Protein AF-A0A5Z3YEI6-F1 (afdb_monomer_lite)

pLDDT: mean 84.75, std 17.13, range [38.72, 98.12]

Organism: Salmonella enterica (NCBI:txid28901)

Secondary structure (DSSP, 8-state):
------------------SSEEEEEEEEEEEGGGTEEEEEEEEEEE-TTS-EEEEEEEEEEETTPPPEEEEEEEEEE---B-SSSSEEEEEEEEEEEETTEEEEEEEEEEEE-

Structure (mmCIF, N/CA/C/O backbone):
data_AF-A0A5Z3YEI6-F1
#
_entry.id   AF-A0A5Z3YEI6-F1
#
loop_
_atom_site.group_PDB
_atom_site.id
_atom_site.type_symbol
_atom_site.label_atom_id
_atom_site.label_alt_id
_atom_site.label_comp_id
_atom_site.label_asym_id
_atom_site.label_entity_id
_atom_site.label_seq_id
_atom_site.pdbx_PDB_ins_code
_atom_site.Cartn_x
_atom_site.Cartn_y
_atom_site.Cartn_z
_atom_site.occupancy
_atom_site.B_iso_or_equiv
_atom_site.auth_seq_id
_atom_site.auth_comp_id
_atom_site.auth_asym_id
_atom_site.auth_atom_id
_atom_site.pdbx_PDB_model_num
ATOM 1 N N . MET A 1 1 ? 16.153 -18.729 -37.557 1.00 38.72 1 MET A N 1
ATOM 2 C CA . MET A 1 1 ? 14.880 -18.596 -36.816 1.00 38.72 1 MET A CA 1
ATOM 3 C C . MET A 1 1 ? 15.229 -18.620 -35.335 1.00 38.72 1 MET A C 1
ATOM 5 O O . MET A 1 1 ? 15.769 -19.624 -34.893 1.00 38.72 1 MET A O 1
ATOM 9 N N . LYS A 1 2 ? 15.080 -17.506 -34.607 1.00 39.81 2 LYS A N 1
ATOM 10 C CA . LYS A 1 2 ? 15.358 -17.461 -33.160 1.00 39.81 2 LYS A CA 1
ATOM 11 C C . LYS A 1 2 ? 14.137 -18.027 -32.429 1.00 39.81 2 LYS A C 1
ATOM 13 O O . LYS A 1 2 ? 13.030 -17.577 -32.708 1.00 39.81 2 LYS A O 1
ATOM 18 N N . SER A 1 3 ? 14.316 -19.027 -31.566 1.00 44.09 3 SER A N 1
ATOM 19 C CA . SER A 1 3 ? 13.223 -19.554 -30.745 1.00 44.09 3 SER A CA 1
ATOM 20 C C . SER A 1 3 ? 12.883 -18.536 -29.656 1.00 44.09 3 SER A C 1
ATOM 22 O O . SER A 1 3 ? 13.744 -18.193 -28.847 1.00 44.09 3 SER A O 1
ATOM 24 N N . LEU A 1 4 ? 11.647 -18.034 -29.636 1.00 51.06 4 LEU A N 1
ATOM 25 C CA . LEU A 1 4 ? 11.131 -17.332 -28.464 1.00 51.06 4 LEU A CA 1
ATOM 26 C C . LEU A 1 4 ? 10.853 -18.378 -27.380 1.00 51.06 4 LEU A C 1
ATOM 28 O O . LEU A 1 4 ? 9.926 -19.173 -27.506 1.00 51.06 4 LEU A O 1
ATOM 32 N N . ASN A 1 5 ? 11.661 -18.377 -26.324 1.00 51.69 5 ASN A N 1
ATOM 33 C CA . ASN A 1 5 ? 11.371 -19.128 -25.108 1.00 51.69 5 ASN A CA 1
ATOM 34 C C . ASN A 1 5 ? 10.489 -18.246 -24.217 1.00 51.69 5 ASN A C 1
ATOM 36 O O . ASN A 1 5 ? 10.993 -17.473 -23.406 1.00 51.69 5 ASN A O 1
ATOM 40 N N . THR A 1 6 ? 9.172 -18.308 -24.411 1.00 52.41 6 THR A N 1
ATOM 41 C CA . THR A 1 6 ? 8.203 -17.596 -23.568 1.00 52.41 6 THR A CA 1
ATOM 42 C C . THR A 1 6 ? 8.107 -18.292 -22.210 1.00 52.41 6 THR A C 1
ATOM 44 O O . THR A 1 6 ? 7.560 -19.389 -22.107 1.00 52.41 6 THR A O 1
ATOM 47 N N . LEU A 1 7 ? 8.649 -17.666 -21.165 1.00 54.00 7 LEU A N 1
ATOM 48 C CA . LEU A 1 7 ? 8.485 -18.113 -19.784 1.00 54.00 7 LEU A CA 1
ATOM 49 C C . LEU A 1 7 ? 7.162 -17.555 -19.240 1.00 54.00 7 LEU A C 1
ATOM 51 O O . LEU A 1 7 ? 7.064 -16.370 -18.937 1.00 54.00 7 LEU A O 1
ATOM 55 N N . VAL A 1 8 ? 6.140 -18.405 -19.137 1.00 52.84 8 VAL A N 1
ATOM 56 C CA . VAL A 1 8 ? 4.880 -18.077 -18.455 1.00 52.84 8 VAL A CA 1
ATOM 57 C C . VAL A 1 8 ? 5.048 -18.433 -16.980 1.00 52.84 8 VAL A C 1
ATOM 59 O O . VAL A 1 8 ? 5.039 -19.609 -16.619 1.00 52.84 8 VAL A O 1
ATOM 62 N N . ILE A 1 9 ? 5.239 -17.427 -16.127 1.00 50.03 9 ILE A N 1
ATOM 63 C CA . ILE A 1 9 ? 5.236 -17.611 -14.673 1.00 50.03 9 ILE A CA 1
ATOM 64 C C . ILE A 1 9 ? 3.779 -17.533 -14.221 1.00 50.03 9 ILE A C 1
ATOM 66 O O . ILE A 1 9 ? 3.232 -16.453 -14.057 1.00 50.03 9 ILE A O 1
ATOM 70 N N . LEU A 1 10 ? 3.134 -18.689 -14.073 1.00 46.69 10 LEU A N 1
ATOM 71 C CA . LEU A 1 10 ? 1.782 -18.779 -13.531 1.00 46.69 10 LEU A CA 1
ATOM 72 C C . LEU A 1 10 ? 1.870 -19.070 -12.028 1.00 46.69 10 LEU A C 1
ATOM 74 O O . LEU A 1 10 ? 1.848 -20.227 -11.609 1.00 46.69 10 LEU A O 1
ATOM 78 N N . THR A 1 11 ? 2.001 -18.032 -11.202 1.00 48.41 11 THR A N 1
ATOM 79 C CA . THR A 1 11 ? 1.888 -18.175 -9.744 1.00 48.41 11 THR A CA 1
ATOM 80 C C . THR A 1 11 ? 0.436 -17.997 -9.324 1.00 48.41 11 THR A C 1
ATOM 82 O O . THR A 1 11 ? -0.003 -16.905 -8.983 1.00 48.41 11 THR A O 1
ATOM 85 N N . SER A 1 12 ? -0.336 -19.083 -9.337 1.00 47.47 12 SER A N 1
ATOM 86 C CA . SER A 1 12 ? -1.655 -19.100 -8.705 1.00 47.47 12 SER A CA 1
ATOM 87 C C . SER A 1 12 ? -1.483 -19.152 -7.185 1.00 47.47 12 SER A C 1
ATOM 89 O O . SER A 1 12 ? -1.309 -20.235 -6.619 1.00 47.47 12 SER A O 1
ATOM 91 N N . VAL A 1 13 ? -1.517 -18.000 -6.514 1.00 48.81 13 VAL A N 1
ATOM 92 C CA . VAL A 1 13 ? -1.611 -17.953 -5.050 1.00 48.81 13 VAL A CA 1
ATOM 93 C C . VAL A 1 13 ? -3.058 -17.681 -4.667 1.00 48.81 13 VAL A C 1
ATOM 95 O O . VAL A 1 13 ? -3.696 -16.746 -5.144 1.00 48.81 13 VAL A O 1
ATOM 98 N N . ILE A 1 14 ? -3.591 -18.568 -3.839 1.00 49.78 14 ILE A N 1
ATOM 99 C CA . ILE A 1 14 ? -4.965 -18.559 -3.354 1.00 49.78 14 ILE A CA 1
ATOM 100 C C . ILE A 1 14 ? -5.149 -17.282 -2.523 1.00 49.78 14 ILE A C 1
ATOM 102 O O . ILE A 1 14 ? -4.500 -17.119 -1.493 1.00 49.78 14 ILE A O 1
ATOM 106 N N . SER A 1 15 ? -6.015 -16.371 -2.971 1.00 42.09 15 SER A N 1
ATOM 107 C CA . SER A 1 15 ? -6.426 -15.197 -2.197 1.00 42.09 15 SER A CA 1
ATOM 108 C C . SER A 1 15 ? -7.227 -15.673 -0.982 1.00 42.09 15 SER A C 1
ATOM 110 O O . SER A 1 15 ? -8.415 -15.976 -1.081 1.00 42.09 15 SER A O 1
ATOM 112 N N . THR A 1 16 ? -6.578 -15.815 0.173 1.00 43.78 16 THR A N 1
ATOM 113 C CA . THR A 1 16 ? -7.288 -15.993 1.441 1.00 43.78 16 THR A CA 1
ATOM 114 C C . THR A 1 16 ? -7.600 -14.615 2.003 1.00 43.78 16 THR A C 1
ATOM 116 O O . THR A 1 16 ? -6.690 -13.868 2.357 1.00 43.78 16 THR A O 1
ATOM 119 N N . SER A 1 17 ? -8.882 -14.269 2.099 1.00 46.56 17 SER A N 1
ATOM 120 C CA . SER A 1 17 ? -9.339 -13.073 2.806 1.00 46.56 17 SER A CA 1
ATOM 121 C C . SER A 1 17 ? -9.029 -13.212 4.299 1.00 46.56 17 SER A C 1
ATOM 123 O O . SER A 1 17 ? -9.743 -13.898 5.032 1.00 46.56 17 SER A O 1
ATOM 125 N N . VAL A 1 18 ? -7.943 -12.590 4.745 1.00 47.69 18 VAL A N 1
ATOM 126 C CA . VAL A 1 18 ? -7.553 -12.518 6.154 1.00 47.69 18 VAL A CA 1
ATOM 127 C C . VAL A 1 18 ? -8.249 -11.304 6.780 1.00 47.69 18 VAL A C 1
ATOM 129 O O . VAL A 1 18 ? -7.955 -10.165 6.428 1.00 47.69 18 VAL A O 1
ATOM 132 N N . PHE A 1 19 ? -9.201 -11.552 7.688 1.00 62.34 19 PHE A N 1
ATOM 133 C CA 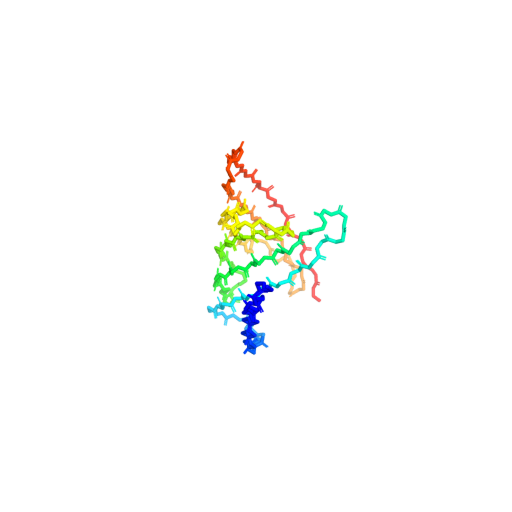. PHE A 1 19 ? -9.954 -10.509 8.410 1.00 62.34 19 PHE A CA 1
ATOM 134 C C . PHE A 1 19 ? -9.057 -9.750 9.419 1.00 62.34 19 PHE A C 1
ATOM 136 O O . PHE A 1 19 ? -9.309 -8.582 9.702 1.00 62.34 19 PHE A O 1
ATOM 143 N N . ALA A 1 20 ? -7.986 -10.406 9.888 1.00 77.25 20 ALA A N 1
ATOM 144 C CA . ALA A 1 20 ? -6.829 -9.868 10.607 1.00 77.25 20 ALA A CA 1
ATOM 145 C C . ALA A 1 20 ? -5.681 -10.897 10.560 1.00 77.25 20 ALA A C 1
ATOM 147 O O . ALA A 1 20 ? -5.919 -12.099 10.689 1.00 77.25 20 ALA A O 1
ATOM 148 N N . GLY A 1 21 ? -4.450 -10.448 10.331 1.00 88.50 21 GLY A N 1
ATOM 149 C CA . GLY A 1 21 ? -3.260 -11.284 10.203 1.00 88.50 21 GLY A CA 1
ATOM 150 C C . GLY A 1 21 ? -2.297 -10.813 9.115 1.00 88.50 21 GLY A C 1
ATOM 151 O O . GLY A 1 21 ? -2.531 -9.816 8.426 1.00 88.50 21 GLY A O 1
ATOM 152 N N . ALA A 1 22 ? -1.194 -11.553 8.983 1.00 93.12 22 ALA A N 1
ATOM 153 C CA . ALA A 1 22 ? -0.224 -11.348 7.917 1.00 93.12 22 ALA A CA 1
ATOM 154 C C . ALA A 1 22 ? -0.787 -11.853 6.585 1.00 93.12 22 ALA A C 1
ATOM 156 O O . ALA A 1 22 ? -1.436 -12.899 6.537 1.00 93.12 22 ALA A O 1
ATOM 157 N N . TYR A 1 23 ? -0.496 -11.140 5.506 1.00 90.25 23 TYR A N 1
ATOM 158 C CA . TYR A 1 23 ? -0.854 -11.548 4.158 1.00 90.25 23 TYR A CA 1
ATOM 159 C C . TYR A 1 23 ? 0.280 -11.269 3.178 1.00 90.25 23 TYR A C 1
ATOM 161 O O . TYR A 1 23 ? 1.118 -10.386 3.382 1.00 90.25 23 TYR A O 1
ATOM 169 N N . VAL A 1 24 ? 0.274 -12.050 2.102 1.00 93.19 24 VAL A N 1
ATOM 170 C CA . VAL A 1 24 ? 1.089 -11.837 0.911 1.00 93.19 24 VAL A CA 1
ATOM 171 C C . VAL A 1 24 ? 0.125 -11.727 -0.259 1.00 93.19 24 VAL A C 1
ATOM 173 O O . VAL A 1 24 ? -0.729 -12.591 -0.447 1.00 93.19 24 VAL A O 1
ATOM 176 N N . GLU A 1 25 ? 0.250 -10.657 -1.023 1.00 89.88 25 GLU A N 1
ATOM 177 C CA . GLU A 1 25 ? -0.549 -10.379 -2.205 1.00 89.88 25 GLU A CA 1
ATOM 178 C C . GLU A 1 25 ? 0.381 -10.284 -3.413 1.00 89.88 25 GLU A C 1
ATOM 180 O O . GLU A 1 25 ? 1.411 -9.607 -3.390 1.00 89.88 25 GLU A O 1
ATOM 185 N N . ASN A 1 26 ? -0.001 -10.976 -4.481 1.00 91.94 26 ASN A N 1
ATOM 186 C CA . ASN A 1 26 ? 0.550 -10.775 -5.806 1.00 91.94 26 ASN A CA 1
ATOM 187 C C . ASN A 1 26 ? -0.578 -10.280 -6.713 1.00 91.94 26 ASN A C 1
ATOM 189 O O . ASN A 1 26 ? -1.672 -10.848 -6.708 1.00 91.94 26 ASN A O 1
ATOM 193 N N . ARG A 1 27 ? -0.313 -9.213 -7.467 1.00 92.50 27 ARG A N 1
ATOM 194 C CA . ARG A 1 27 ? -1.253 -8.660 -8.443 1.00 92.50 27 ARG A CA 1
ATOM 195 C C . ARG A 1 27 ? -0.537 -8.413 -9.757 1.00 92.50 27 ARG A C 1
ATOM 197 O O . ARG A 1 27 ? 0.537 -7.818 -9.783 1.00 92.50 27 ARG A O 1
ATOM 204 N N . GLU A 1 28 ? -1.182 -8.819 -10.839 1.00 92.25 28 GLU A N 1
ATOM 205 C CA . GLU A 1 28 ? -0.733 -8.572 -12.203 1.00 92.25 28 GLU A CA 1
ATOM 206 C C . GLU A 1 28 ? -1.773 -7.713 -12.921 1.00 92.25 28 GLU A C 1
ATOM 208 O O . GLU A 1 28 ? -2.980 -7.925 -12.774 1.00 92.25 28 GLU A O 1
ATOM 213 N N . ALA A 1 29 ? -1.320 -6.720 -13.680 1.00 91.12 29 ALA A N 1
ATOM 214 C CA . ALA A 1 29 ? -2.195 -5.847 -14.450 1.00 91.12 29 ALA A CA 1
ATOM 215 C C . ALA A 1 29 ? -1.563 -5.495 -15.795 1.00 91.12 29 ALA A C 1
ATOM 217 O O . ALA A 1 29 ? -0.404 -5.099 -15.858 1.00 91.12 29 ALA A O 1
ATOM 218 N N . TYR A 1 30 ? -2.337 -5.589 -16.877 1.00 91.75 30 TYR A N 1
ATOM 219 C CA . TYR A 1 30 ? -1.921 -5.08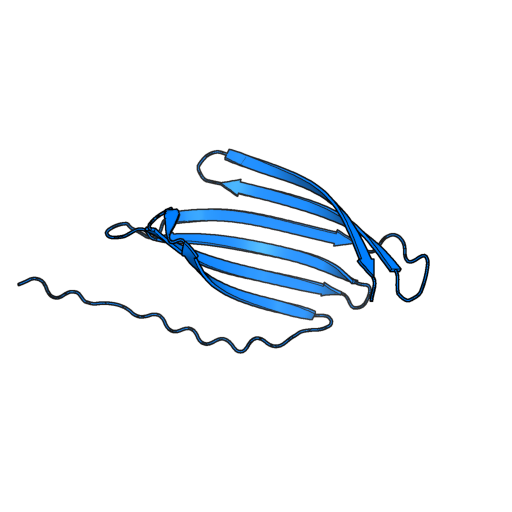1 -18.182 1.00 91.75 30 TYR A CA 1
ATOM 220 C C . TYR A 1 30 ? -2.553 -3.712 -18.440 1.00 91.75 30 TYR A C 1
ATOM 222 O O . TYR A 1 30 ? -3.774 -3.573 -18.539 1.00 91.75 30 TYR A O 1
ATOM 230 N N . ASN A 1 31 ? -1.705 -2.696 -18.554 1.00 89.06 31 ASN A N 1
ATOM 231 C CA . ASN A 1 31 ? -2.094 -1.326 -18.834 1.00 89.06 31 ASN A CA 1
ATOM 232 C C . ASN A 1 31 ? -2.125 -1.102 -20.350 1.00 89.06 31 ASN A C 1
ATOM 234 O O . ASN A 1 31 ? -1.090 -0.889 -20.979 1.00 89.06 31 ASN A O 1
ATOM 238 N N . LEU A 1 32 ? -3.329 -1.117 -20.931 1.00 90.88 32 LEU A N 1
ATOM 239 C CA . LEU A 1 32 ? -3.553 -0.938 -22.375 1.00 90.88 32 LEU A CA 1
ATOM 240 C C . LEU A 1 32 ? -2.984 0.381 -22.920 1.00 90.88 32 LEU A C 1
ATOM 242 O O . LEU A 1 32 ? -2.415 0.400 -24.004 1.00 90.88 32 LEU A O 1
ATOM 246 N N . ALA A 1 33 ? -3.131 1.483 -22.178 1.00 91.06 33 ALA A N 1
ATOM 247 C CA . ALA A 1 33 ? -2.713 2.808 -22.643 1.00 91.06 33 ALA A CA 1
ATOM 248 C C . ALA A 1 33 ? -1.185 2.971 -22.726 1.00 91.06 33 ALA A C 1
ATOM 250 O O . ALA A 1 33 ? -0.700 3.725 -23.564 1.00 91.06 33 ALA A O 1
ATOM 251 N N . SER A 1 34 ? -0.438 2.279 -21.864 1.00 86.88 34 SER A N 1
ATOM 252 C CA . SER A 1 34 ? 1.028 2.317 -21.824 1.00 86.88 34 SER A CA 1
ATOM 253 C C . SER A 1 34 ? 1.687 1.065 -22.411 1.00 86.88 34 SER A C 1
ATOM 255 O O . SER A 1 34 ? 2.906 0.957 -22.342 1.00 86.88 34 SER A O 1
ATOM 257 N N . ASP A 1 35 ? 0.899 0.135 -22.972 1.00 90.25 35 ASP A N 1
ATOM 258 C CA . ASP A 1 35 ? 1.338 -1.179 -23.477 1.00 90.25 35 ASP A CA 1
ATOM 259 C C . ASP A 1 35 ? 2.310 -1.886 -22.512 1.00 90.25 35 ASP A C 1
ATOM 261 O O . ASP A 1 35 ? 3.394 -2.339 -22.885 1.00 90.25 35 ASP A O 1
ATOM 265 N N . GLN A 1 36 ? 1.934 -1.926 -21.230 1.00 90.62 36 GLN A N 1
ATOM 266 C CA . GLN A 1 36 ? 2.830 -2.325 -20.146 1.00 90.62 36 GLN A CA 1
ATOM 267 C C . GLN A 1 36 ? 2.155 -3.303 -19.187 1.00 90.62 36 GLN A C 1
ATOM 269 O O . GLN A 1 36 ? 1.072 -3.026 -18.670 1.00 90.62 36 GLN A O 1
ATOM 274 N N . MET A 1 37 ? 2.828 -4.410 -18.876 1.00 92.25 37 MET A N 1
ATOM 275 C CA . MET A 1 37 ? 2.472 -5.249 -17.733 1.00 92.25 37 MET A CA 1
ATOM 276 C C . MET A 1 37 ? 3.060 -4.674 -16.445 1.00 92.25 37 MET A C 1
ATOM 278 O O . MET A 1 37 ? 4.208 -4.239 -16.414 1.00 92.25 37 MET A O 1
ATOM 282 N N . GLU A 1 38 ? 2.276 -4.688 -15.378 1.00 92.25 38 GLU A N 1
ATOM 283 C CA . GLU A 1 38 ? 2.673 -4.342 -14.021 1.00 92.25 38 GLU A CA 1
ATOM 284 C C . GLU A 1 38 ? 2.521 -5.569 -13.126 1.00 92.25 38 GLU A C 1
ATOM 286 O O . GLU A 1 38 ? 1.477 -6.222 -13.117 1.00 92.25 38 GLU A O 1
ATOM 291 N N . PHE A 1 39 ? 3.565 -5.845 -12.357 1.00 93.00 39 PHE A N 1
ATOM 292 C CA . PHE A 1 39 ? 3.608 -6.869 -11.330 1.00 93.00 39 PHE A CA 1
ATOM 293 C C . PHE A 1 39 ? 3.745 -6.181 -9.982 1.00 93.00 39 PHE A C 1
ATOM 295 O O . PHE A 1 39 ? 4.630 -5.352 -9.793 1.00 93.00 39 PHE A O 1
ATOM 302 N N . MET A 1 40 ? 2.895 -6.536 -9.032 1.00 94.31 40 MET A N 1
ATOM 303 C CA . MET A 1 40 ? 2.927 -6.027 -7.672 1.00 94.31 40 MET A CA 1
ATOM 304 C C . MET A 1 40 ? 3.104 -7.189 -6.708 1.00 94.31 40 MET A C 1
ATOM 306 O O . MET A 1 40 ? 2.389 -8.188 -6.777 1.00 94.31 40 MET A O 1
ATOM 310 N N . LEU A 1 41 ? 4.051 -7.026 -5.795 1.00 95.12 41 LEU A N 1
ATOM 311 C CA . LEU A 1 41 ? 4.258 -7.888 -4.649 1.00 95.12 41 LEU A CA 1
ATOM 312 C C . LEU A 1 41 ? 4.037 -7.052 -3.403 1.00 95.12 41 LEU A C 1
ATOM 314 O O . LEU A 1 41 ? 4.697 -6.034 -3.196 1.00 95.12 41 LEU A O 1
ATOM 318 N N . ARG A 1 42 ? 3.098 -7.480 -2.573 1.00 95.19 42 ARG A N 1
ATOM 319 C CA . ARG A 1 42 ? 2.759 -6.798 -1.338 1.00 95.19 42 ARG A CA 1
ATOM 320 C C . ARG A 1 42 ? 2.777 -7.778 -0.190 1.00 95.19 42 ARG A C 1
ATOM 322 O O . ARG A 1 42 ? 2.285 -8.897 -0.292 1.00 95.19 42 ARG A O 1
ATOM 329 N N . VAL A 1 43 ? 3.326 -7.327 0.922 1.00 95.38 43 VAL A N 1
ATOM 330 C CA . VAL A 1 43 ? 3.175 -7.992 2.208 1.00 95.38 43 VAL A CA 1
ATOM 331 C C . VAL A 1 43 ? 2.552 -7.007 3.168 1.00 95.38 43 VAL A C 1
ATOM 333 O O . VAL A 1 43 ? 2.857 -5.817 3.132 1.00 95.38 43 VAL A O 1
ATOM 336 N N . GLY A 1 44 ? 1.678 -7.485 4.033 1.00 95.50 44 GLY A N 1
ATOM 337 C CA . GLY A 1 44 ? 1.079 -6.620 5.028 1.00 95.50 44 GLY A CA 1
ATOM 338 C C . GLY A 1 44 ? 0.598 -7.385 6.235 1.00 95.50 44 GLY A C 1
ATOM 339 O O . GLY A 1 44 ? 0.564 -8.614 6.253 1.00 95.50 44 GLY A O 1
ATOM 340 N N . TYR A 1 45 ? 0.251 -6.630 7.264 1.00 94.69 45 TYR A N 1
ATOM 341 C CA . TYR A 1 45 ? -0.348 -7.148 8.474 1.00 94.69 45 TYR A CA 1
ATOM 342 C C . TYR A 1 45 ? -1.507 -6.250 8.875 1.00 94.69 45 TYR A C 1
ATOM 344 O O . TYR A 1 45 ? -1.322 -5.049 9.067 1.00 94.69 45 TYR A O 1
ATOM 352 N N . ASN A 1 46 ? -2.680 -6.852 9.039 1.00 93.38 46 ASN A N 1
ATOM 353 C CA . ASN A 1 46 ? -3.864 -6.188 9.568 1.00 93.38 46 ASN A CA 1
ATOM 354 C C . ASN A 1 46 ? -4.112 -6.694 10.989 1.00 93.38 46 ASN A C 1
ATOM 356 O O . ASN A 1 46 ? -4.252 -7.891 11.206 1.00 93.38 46 ASN A O 1
ATOM 360 N N . SER A 1 47 ? -4.164 -5.802 11.967 1.00 90.56 47 SER A N 1
ATOM 361 C CA . SER A 1 47 ? -4.516 -6.149 13.346 1.00 90.56 47 SER A CA 1
ATOM 362 C C . SER A 1 47 ? -6.030 -6.285 13.522 1.00 90.56 47 SER A C 1
ATOM 364 O O . SER A 1 47 ? -6.800 -5.602 12.846 1.00 90.56 47 SER A O 1
ATOM 366 N N . ASP A 1 48 ? -6.462 -7.074 14.509 1.00 88.81 48 ASP A N 1
ATOM 367 C CA . ASP A 1 48 ? -7.884 -7.210 14.874 1.00 88.81 48 ASP A CA 1
ATOM 368 C C . ASP A 1 48 ? -8.538 -5.869 15.239 1.00 88.81 48 ASP A C 1
ATOM 370 O O . ASP A 1 48 ? -9.736 -5.661 15.047 1.00 88.81 48 ASP A O 1
ATOM 374 N N . MET A 1 49 ? -7.749 -4.919 15.752 1.00 86.38 49 MET A N 1
ATOM 375 C CA . MET A 1 49 ? -8.250 -3.589 16.095 1.00 86.38 49 MET A CA 1
ATOM 376 C C . MET A 1 49 ? -8.521 -2.705 14.867 1.00 86.38 49 MET A C 1
ATOM 378 O O . MET A 1 49 ? -9.212 -1.691 15.011 1.00 86.38 49 MET A O 1
ATOM 382 N N . GLY A 1 50 ? -8.045 -3.103 13.679 1.00 87.81 50 GLY A N 1
ATOM 383 C CA . GLY A 1 50 ? -8.232 -2.432 12.388 1.00 87.81 50 GLY A CA 1
ATOM 384 C C . GLY A 1 50 ? -7.032 -1.606 11.914 1.00 87.81 50 GLY A C 1
ATOM 385 O O . GLY A 1 50 ? -7.081 -1.052 10.821 1.00 87.81 50 GLY A O 1
ATOM 386 N N . ALA A 1 51 ? -5.964 -1.508 12.713 1.00 93.06 51 ALA A N 1
ATOM 387 C CA . ALA A 1 51 ? -4.710 -0.901 12.268 1.00 93.06 51 ALA A CA 1
ATOM 388 C C . ALA A 1 51 ? -3.998 -1.834 11.294 1.00 93.06 51 ALA A C 1
ATOM 390 O O . ALA A 1 51 ? -4.078 -3.057 11.455 1.00 93.06 51 ALA A O 1
ATOM 391 N N . GLY A 1 52 ? -3.269 -1.272 10.341 1.00 95.31 52 GLY A N 1
ATOM 392 C CA . GLY A 1 52 ? -2.530 -2.061 9.373 1.00 95.31 52 GLY A CA 1
ATOM 393 C C . GLY A 1 52 ? -1.245 -1.393 8.930 1.00 95.31 52 GLY A C 1
ATOM 394 O O . GLY A 1 52 ? -1.059 -0.183 9.070 1.00 95.31 52 GLY A O 1
ATOM 395 N N . ILE A 1 53 ? -0.347 -2.226 8.423 1.00 97.44 53 ILE A N 1
ATOM 396 C CA . ILE A 1 53 ? 0.870 -1.810 7.742 1.00 97.44 53 ILE A CA 1
ATOM 397 C C . ILE A 1 53 ? 1.067 -2.693 6.520 1.00 97.44 53 ILE A C 1
ATOM 399 O O . ILE A 1 53 ? 0.791 -3.896 6.561 1.00 97.44 53 ILE A O 1
ATOM 403 N N . MET A 1 54 ? 1.563 -2.111 5.439 1.00 96.75 54 MET A N 1
ATOM 404 C CA . MET A 1 54 ? 1.918 -2.841 4.238 1.00 96.75 54 MET A CA 1
ATOM 405 C C . MET A 1 54 ? 3.188 -2.303 3.597 1.00 96.75 54 MET A C 1
ATOM 407 O O . MET A 1 54 ? 3.518 -1.123 3.692 1.00 96.75 54 MET A O 1
ATOM 411 N N . LEU A 1 55 ? 3.881 -3.211 2.925 1.00 97.50 55 LEU A N 1
ATOM 412 C CA . LEU A 1 55 ? 5.028 -2.961 2.076 1.00 97.50 55 LEU A CA 1
ATOM 413 C C . LEU A 1 55 ? 4.666 -3.442 0.681 1.00 97.50 55 LEU A C 1
ATOM 415 O O . LEU A 1 55 ? 4.296 -4.601 0.501 1.00 97.50 55 LEU A O 1
ATOM 419 N N . THR A 1 56 ? 4.778 -2.557 -0.296 1.00 96.69 56 THR A N 1
ATOM 420 C CA . THR A 1 56 ? 4.481 -2.839 -1.695 1.00 96.69 56 THR A CA 1
ATOM 421 C C . THR A 1 56 ? 5.735 -2.623 -2.520 1.00 96.69 56 THR A C 1
ATOM 423 O O . THR A 1 56 ? 6.412 -1.607 -2.387 1.00 96.69 56 THR A O 1
ATOM 426 N N . ASN A 1 57 ? 6.024 -3.565 -3.404 1.00 96.12 57 ASN A N 1
ATOM 427 C CA . ASN A 1 57 ? 7.018 -3.416 -4.444 1.00 96.12 57 ASN A CA 1
ATOM 428 C C . ASN A 1 57 ? 6.360 -3.702 -5.794 1.00 96.12 57 ASN A C 1
ATOM 430 O O . ASN A 1 57 ? 5.595 -4.659 -5.931 1.00 96.12 57 ASN A O 1
ATOM 434 N N . THR A 1 58 ? 6.625 -2.850 -6.777 1.00 94.44 58 THR A N 1
ATOM 435 C CA . THR A 1 58 ? 6.098 -3.020 -8.126 1.00 94.44 58 THR A CA 1
ATOM 436 C C . THR A 1 58 ? 7.208 -3.079 -9.157 1.00 94.44 58 THR A C 1
ATOM 438 O O . THR A 1 58 ? 8.253 -2.435 -9.030 1.00 94.44 58 THR A O 1
ATOM 441 N N . TYR A 1 59 ? 6.942 -3.836 -10.212 1.00 92.19 59 TYR A N 1
ATOM 442 C CA . TYR A 1 59 ? 7.775 -3.951 -11.392 1.00 92.19 59 TYR A CA 1
ATOM 443 C C . TYR A 1 59 ? 6.934 -3.780 -12.641 1.00 92.19 59 TYR A C 1
ATOM 445 O O . TYR A 1 59 ? 5.747 -4.103 -12.661 1.00 92.19 59 TYR A O 1
ATOM 453 N N . THR A 1 60 ? 7.563 -3.302 -13.700 1.00 92.19 60 THR A N 1
ATOM 454 C CA . THR A 1 60 ? 6.914 -3.086 -14.980 1.00 92.19 60 THR A CA 1
ATOM 455 C C . THR A 1 60 ? 7.691 -3.763 -16.095 1.00 92.19 60 THR A C 1
ATOM 457 O O . THR A 1 60 ? 8.917 -3.861 -16.056 1.00 92.19 60 THR A O 1
ATOM 460 N N . LEU A 1 61 ? 6.961 -4.262 -17.086 1.00 90.75 61 LEU A N 1
ATOM 461 C CA . LEU A 1 61 ? 7.511 -4.910 -18.267 1.00 90.75 61 LEU A CA 1
ATOM 462 C C . LEU A 1 61 ? 6.793 -4.364 -19.505 1.00 90.75 61 LEU A C 1
ATOM 464 O O . LEU A 1 61 ? 5.576 -4.516 -19.633 1.00 90.75 61 LEU A O 1
ATOM 468 N N . GLN A 1 62 ? 7.537 -3.714 -20.398 1.00 86.31 62 GLN A N 1
ATOM 469 C CA . GLN A 1 62 ? 7.046 -3.300 -21.717 1.00 86.31 62 GLN A CA 1
ATOM 470 C C . GLN A 1 62 ? 7.442 -4.333 -22.778 1.00 86.31 62 GLN A C 1
ATOM 472 O O . GLN A 1 62 ? 8.296 -5.193 -22.544 1.00 86.31 62 GLN A O 1
ATOM 477 N N . ARG A 1 63 ? 6.792 -4.285 -23.945 1.00 73.12 63 ARG A N 1
ATOM 478 C CA . ARG A 1 63 ? 7.130 -5.172 -25.066 1.00 73.12 63 ARG A CA 1
ATOM 479 C C . ARG A 1 63 ? 8.595 -4.947 -25.469 1.00 73.12 63 ARG A C 1
ATOM 481 O O . ARG A 1 63 ? 8.985 -3.816 -25.728 1.00 73.12 63 ARG A O 1
ATOM 488 N N . ASP A 1 64 ? 9.369 -6.032 -25.509 1.00 74.06 64 ASP A N 1
ATOM 489 C CA . ASP A 1 64 ? 10.810 -6.064 -25.822 1.00 74.06 64 ASP A CA 1
ATOM 490 C C . ASP A 1 64 ? 11.749 -5.417 -24.781 1.00 74.06 64 ASP A C 1
ATOM 492 O O . ASP A 1 64 ? 12.948 -5.296 -25.029 1.00 74.06 64 ASP A O 1
ATOM 496 N N . ASP A 1 65 ? 11.230 -5.074 -23.600 1.00 76.81 65 ASP A N 1
ATOM 497 C CA . ASP A 1 65 ? 11.991 -4.470 -22.505 1.00 76.81 65 ASP A CA 1
ATOM 498 C C . ASP A 1 65 ? 12.355 -5.481 -21.404 1.00 76.81 65 ASP A C 1
ATOM 500 O O . ASP A 1 65 ? 11.739 -6.536 -21.241 1.00 76.81 65 ASP A O 1
ATOM 504 N N . GLU A 1 66 ? 13.360 -5.125 -20.603 1.00 82.12 66 GLU A N 1
ATOM 505 C CA . GLU A 1 66 ? 13.694 -5.816 -19.355 1.00 82.12 66 GLU A CA 1
ATOM 506 C C . GLU A 1 66 ? 12.710 -5.451 -18.230 1.00 82.12 66 GLU A C 1
ATOM 508 O O . GLU A 1 66 ? 12.049 -4.410 -18.266 1.00 82.12 66 GLU A O 1
ATOM 513 N N . LEU A 1 67 ? 12.634 -6.298 -17.197 1.00 88.19 67 LEU A N 1
ATOM 514 C CA . LEU A 1 67 ? 11.847 -6.025 -15.995 1.00 88.19 67 LEU A CA 1
ATOM 515 C C . LEU A 1 67 ? 12.424 -4.805 -15.261 1.00 88.19 67 LEU A C 1
ATOM 517 O O . LEU A 1 67 ? 13.552 -4.845 -14.768 1.00 88.19 67 LEU A O 1
ATOM 521 N N . LYS A 1 68 ? 11.643 -3.728 -15.158 1.00 90.19 68 LYS A N 1
ATOM 522 C CA . LYS A 1 68 ?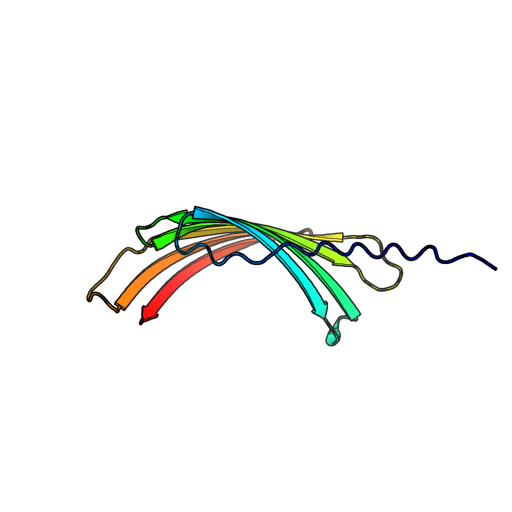 12.048 -2.472 -14.515 1.00 90.19 68 LYS A CA 1
ATOM 523 C C . LYS A 1 68 ? 11.371 -2.317 -13.163 1.00 90.19 68 LYS A C 1
ATOM 525 O O . LYS A 1 68 ? 10.223 -2.708 -12.980 1.00 90.19 68 LYS A O 1
ATOM 530 N N . HIS A 1 69 ? 12.079 -1.728 -12.203 1.00 91.50 69 HIS A N 1
ATOM 531 C CA . HIS A 1 69 ? 11.484 -1.330 -10.926 1.00 91.50 69 HIS A CA 1
ATOM 532 C C . HIS A 1 69 ? 10.477 -0.194 -11.147 1.00 91.50 69 HIS A C 1
ATOM 534 O O . HIS A 1 69 ? 10.795 0.802 -11.797 1.00 91.50 69 HIS A O 1
ATOM 540 N N . GLY A 1 70 ? 9.263 -0.367 -10.625 1.00 90.69 70 GLY A N 1
ATOM 541 C CA . GLY A 1 70 ? 8.203 0.634 -10.652 1.00 90.69 70 GLY A CA 1
ATOM 542 C C . GLY A 1 70 ? 8.292 1.551 -9.438 1.00 90.69 70 GLY A C 1
ATOM 543 O O . GLY A 1 70 ? 8.659 2.722 -9.556 1.00 90.69 70 GLY A O 1
ATOM 544 N N . TYR A 1 71 ? 7.933 1.025 -8.268 1.00 94.00 71 TYR A N 1
ATOM 545 C CA . TYR A 1 71 ? 8.026 1.738 -7.001 1.00 94.00 71 TYR A CA 1
ATOM 546 C C . TYR A 1 71 ? 8.100 0.804 -5.792 1.00 94.00 71 TYR A C 1
ATOM 548 O O . TYR A 1 71 ? 7.620 -0.327 -5.820 1.00 94.00 71 TYR A O 1
ATOM 556 N N . ASN A 1 72 ? 8.708 1.299 -4.718 1.00 96.56 72 ASN A N 1
ATOM 557 C CA . ASN A 1 72 ? 8.545 0.777 -3.365 1.00 96.56 72 ASN A CA 1
ATOM 558 C C . ASN A 1 72 ? 7.562 1.661 -2.613 1.00 96.56 72 ASN A C 1
ATOM 560 O O . ASN A 1 72 ? 7.578 2.871 -2.806 1.00 96.56 72 ASN A O 1
ATOM 564 N N . GLU A 1 73 ? 6.760 1.096 -1.727 1.00 97.50 73 GLU A N 1
ATOM 565 C CA . GLU A 1 73 ? 5.880 1.863 -0.853 1.00 97.50 73 GLU A CA 1
ATOM 566 C C . GLU A 1 73 ? 5.754 1.177 0.498 1.00 97.50 73 GLU A C 1
ATOM 568 O O . GLU A 1 73 ? 5.605 -0.042 0.572 1.00 97.50 73 GLU A O 1
ATOM 573 N N . ILE A 1 74 ? 5.809 1.967 1.563 1.00 97.81 74 ILE A N 1
ATOM 574 C CA . ILE A 1 74 ? 5.363 1.559 2.890 1.00 97.81 74 ILE A CA 1
ATOM 575 C C . ILE A 1 74 ? 4.167 2.423 3.249 1.00 97.81 74 ILE A C 1
ATOM 577 O O . ILE A 1 74 ? 4.229 3.648 3.155 1.00 97.81 74 ILE A O 1
ATOM 581 N N . GLU A 1 75 ? 3.086 1.777 3.658 1.00 98.12 75 GLU A N 1
ATOM 582 C CA . GLU A 1 75 ? 1.845 2.432 4.043 1.00 98.12 75 GLU A CA 1
ATOM 583 C C . GLU A 1 75 ? 1.358 1.862 5.367 1.00 98.12 75 GLU A C 1
ATOM 585 O O . GLU A 1 75 ? 1.483 0.665 5.625 1.00 98.12 75 GLU A O 1
ATOM 590 N N . GLY A 1 76 ? 0.796 2.718 6.212 1.00 97.50 76 GLY A N 1
ATOM 591 C CA . GLY A 1 76 ? 0.143 2.286 7.433 1.00 97.50 76 GLY A CA 1
ATOM 592 C C . GLY A 1 76 ? -1.016 3.189 7.81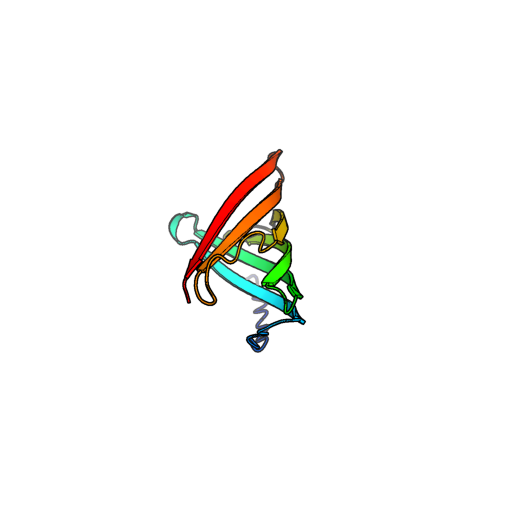3 1.00 97.50 76 GLY A C 1
ATOM 593 O O . GLY A 1 76 ? -1.066 4.364 7.446 1.00 97.50 76 GLY A O 1
ATOM 594 N N . TRP A 1 77 ? -1.941 2.627 8.579 1.00 97.19 77 TRP A N 1
ATOM 595 C CA . TRP A 1 77 ? -3.128 3.320 9.065 1.00 97.19 77 TRP A CA 1
ATOM 596 C C . TRP A 1 77 ? -3.495 2.851 10.467 1.00 97.19 77 TRP A C 1
ATOM 598 O O . TRP A 1 77 ? -3.191 1.726 10.879 1.00 97.19 77 TRP A O 1
ATOM 608 N N . TYR A 1 78 ? -4.174 3.723 11.210 1.00 94.94 78 TYR A N 1
ATOM 609 C CA . TYR A 1 78 ? -4.622 3.429 12.564 1.00 94.94 78 TYR A CA 1
ATOM 610 C C . TYR A 1 78 ? -6.067 3.901 12.778 1.00 94.94 78 TYR A C 1
ATOM 612 O O . TYR A 1 78 ? -6.362 5.070 12.534 1.00 94.94 78 TYR A O 1
ATOM 620 N N . PRO A 1 79 ? -6.984 3.044 13.259 1.00 92.81 79 PRO A N 1
ATOM 621 C CA . PRO A 1 79 ? -8.384 3.393 13.463 1.00 92.81 79 PRO A CA 1
ATOM 622 C C . PRO A 1 79 ? -8.538 4.229 14.733 1.00 92.81 79 PRO A C 1
ATOM 624 O O . PRO A 1 79 ? -8.766 3.710 15.826 1.00 92.81 79 PRO A O 1
ATOM 627 N N . LEU A 1 80 ? -8.378 5.542 14.577 1.00 92.62 80 LEU A N 1
ATOM 628 C CA . LEU A 1 80 ? -8.277 6.485 15.685 1.00 92.62 80 LEU A CA 1
ATOM 629 C C . LEU A 1 80 ? -9.630 6.789 16.336 1.00 92.62 80 LEU A C 1
ATOM 631 O O . LEU A 1 80 ? -9.712 6.859 17.560 1.00 92.62 80 LEU A O 1
ATOM 635 N N . PHE A 1 81 ? -10.690 6.951 15.540 1.00 91.12 81 PHE A N 1
ATOM 636 C CA . PHE A 1 81 ? -12.023 7.246 16.063 1.00 91.12 81 PHE A CA 1
ATOM 637 C C . PHE A 1 81 ? -13.046 6.244 15.547 1.00 91.12 81 PHE A C 1
ATOM 639 O O . PHE A 1 81 ? -13.160 6.017 14.344 1.00 91.12 81 PHE A O 1
ATOM 646 N N . LYS A 1 82 ? -13.842 5.691 16.462 1.00 91.06 82 LYS A N 1
ATOM 647 C CA . LYS A 1 82 ? -14.991 4.835 16.147 1.00 91.06 82 LYS A CA 1
ATOM 648 C C . LYS A 1 82 ? -16.244 5.411 16.811 1.00 91.06 82 LYS A C 1
ATOM 650 O O . LYS A 1 82 ? -16.605 4.965 17.896 1.00 91.06 82 LYS A O 1
ATOM 655 N N . PRO A 1 83 ? -16.874 6.454 16.230 1.00 89.50 83 PRO A N 1
ATOM 656 C CA . PRO A 1 83 ? -18.030 7.108 16.850 1.00 89.50 83 PRO A CA 1
ATOM 657 C C . PRO A 1 83 ? -19.235 6.176 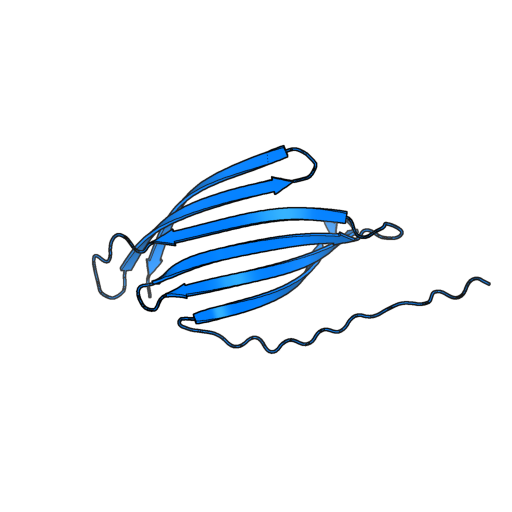17.028 1.00 89.50 83 PRO A C 1
ATOM 659 O O . PRO A 1 83 ? -20.090 6.426 17.870 1.00 89.50 83 PRO A O 1
ATOM 662 N N . THR A 1 84 ? -19.313 5.117 16.217 1.00 92.00 84 THR A N 1
ATOM 663 C CA . THR A 1 84 ? -20.304 4.041 16.322 1.00 92.00 84 THR A CA 1
ATOM 664 C C . THR A 1 84 ? -19.638 2.713 15.965 1.00 92.00 84 THR A C 1
ATOM 666 O O . THR A 1 84 ? -18.552 2.708 15.386 1.00 92.00 84 THR A O 1
ATOM 669 N N . ASP A 1 85 ? -20.326 1.594 16.194 1.00 88.62 85 ASP A N 1
ATOM 670 C CA . ASP A 1 85 ? -19.838 0.258 15.812 1.00 88.62 85 ASP A CA 1
ATOM 671 C C . ASP A 1 85 ? -19.675 0.068 14.292 1.00 88.62 85 ASP A C 1
ATOM 673 O O . ASP A 1 85 ? -19.031 -0.880 13.843 1.00 88.62 85 ASP A O 1
ATOM 677 N N . LYS A 1 86 ? -20.257 0.967 13.487 1.00 91.38 86 LYS A N 1
ATOM 678 C CA . LYS A 1 86 ? -20.250 0.900 12.019 1.00 91.38 86 LYS A CA 1
ATOM 679 C C . LYS A 1 86 ? -19.337 1.922 11.360 1.00 91.38 86 LYS A C 1
ATOM 681 O O . LYS A 1 86 ? -18.916 1.700 10.233 1.00 91.38 86 LYS A O 1
ATOM 686 N N . LEU A 1 87 ? -19.043 3.031 12.039 1.00 92.06 87 LEU A N 1
ATOM 687 C CA . LEU A 1 87 ? -18.265 4.144 11.496 1.00 92.06 87 LEU A CA 1
ATOM 688 C C . LEU A 1 87 ? -16.861 4.151 12.096 1.00 92.06 87 LEU A C 1
ATOM 690 O O . LEU A 1 87 ? -16.711 4.296 13.307 1.00 92.06 87 LEU A O 1
ATOM 694 N N . THR A 1 88 ? -15.839 4.055 11.250 1.00 93.19 88 THR A N 1
ATOM 695 C CA . THR A 1 88 ? -14.427 4.158 11.641 1.00 93.19 88 THR A CA 1
ATOM 696 C C . THR A 1 88 ? -13.748 5.269 10.853 1.00 93.19 88 THR A C 1
ATOM 698 O O . THR A 1 88 ? -13.834 5.308 9.632 1.00 93.19 88 THR A O 1
ATOM 701 N N . ILE A 1 89 ? -13.051 6.155 11.555 1.00 94.44 89 ILE A N 1
ATOM 702 C CA . ILE A 1 89 ? -12.205 7.198 10.982 1.00 94.44 89 ILE A CA 1
ATOM 703 C C . ILE A 1 89 ? -10.759 6.823 11.296 1.00 94.44 89 ILE A C 1
ATOM 705 O O . ILE A 1 89 ? -10.379 6.704 12.467 1.00 94.44 89 ILE A O 1
ATOM 709 N N . GLN A 1 90 ? -9.964 6.629 10.250 1.00 95.00 90 GLN A N 1
ATOM 710 C CA . GLN A 1 90 ? -8.597 6.144 10.341 1.00 95.00 90 GLN A CA 1
ATOM 711 C C . GLN A 1 90 ? -7.643 7.078 9.585 1.00 95.00 90 GLN A C 1
ATOM 713 O O . GLN A 1 90 ? -7.694 7.153 8.357 1.00 95.00 90 GLN A O 1
ATOM 718 N N . PRO A 1 91 ? -6.787 7.848 10.278 1.00 96.94 91 PRO A N 1
ATOM 719 C CA . PRO A 1 91 ? -5.652 8.467 9.619 1.00 96.94 91 PRO A CA 1
ATOM 720 C C . PRO A 1 91 ? -4.686 7.388 9.133 1.00 96.94 91 PRO A C 1
ATOM 722 O O . PRO A 1 91 ? -4.434 6.390 9.818 1.00 96.94 91 PRO A O 1
ATOM 725 N N . GLY A 1 92 ? -4.116 7.632 7.966 1.00 97.38 92 GLY A N 1
ATOM 726 C CA . GLY A 1 92 ? -3.059 6.816 7.409 1.00 97.38 92 GLY A CA 1
ATOM 727 C C . GLY A 1 92 ? -2.057 7.662 6.653 1.00 97.38 92 GLY A C 1
ATOM 728 O O . GLY A 1 92 ? -2.197 8.880 6.500 1.00 97.38 92 GLY A O 1
ATOM 729 N N . GLY A 1 93 ? -1.001 7.008 6.216 1.00 97.88 93 GLY A N 1
ATOM 730 C CA . GLY A 1 93 ? 0.012 7.651 5.418 1.00 97.88 93 GLY A CA 1
ATOM 731 C C . GLY A 1 93 ? 0.918 6.641 4.762 1.00 97.88 93 GLY A C 1
ATOM 732 O O . GLY A 1 93 ? 1.068 5.509 5.223 1.00 97.88 93 GLY A O 1
ATOM 733 N N . LEU A 1 94 ? 1.526 7.092 3.678 1.00 97.75 94 LEU A N 1
ATOM 734 C CA . LEU A 1 94 ? 2.457 6.317 2.892 1.00 97.75 94 LEU A CA 1
ATOM 735 C C . LEU A 1 94 ? 3.667 7.155 2.521 1.00 97.75 94 LEU A C 1
ATOM 737 O O . LEU A 1 94 ? 3.585 8.378 2.375 1.00 97.75 94 LEU A O 1
ATOM 741 N N . ILE A 1 95 ? 4.785 6.472 2.335 1.00 97.81 95 ILE A N 1
ATOM 742 C CA . ILE A 1 95 ? 5.940 6.996 1.615 1.00 97.81 95 ILE A CA 1
ATOM 743 C C . ILE A 1 95 ? 6.279 6.007 0.513 1.00 97.81 95 ILE A C 1
ATOM 745 O O . ILE A 1 95 ? 6.199 4.792 0.708 1.00 97.81 95 ILE A O 1
ATOM 749 N N . ASN A 1 96 ? 6.655 6.530 -0.644 1.00 96.25 96 ASN A N 1
ATOM 750 C CA . ASN A 1 96 ? 7.049 5.721 -1.777 1.00 96.25 96 ASN A CA 1
ATOM 751 C C . ASN A 1 96 ? 8.354 6.205 -2.392 1.00 96.25 96 ASN A C 1
ATOM 753 O O . ASN A 1 96 ? 8.756 7.356 -2.247 1.00 96.25 96 ASN A O 1
ATOM 757 N N . ASP A 1 97 ? 9.021 5.283 -3.068 1.00 95.88 97 ASP A N 1
ATOM 758 C CA . ASP A 1 97 ? 10.289 5.507 -3.734 1.00 95.88 97 ASP A CA 1
ATOM 759 C C . ASP A 1 97 ? 10.224 4.982 -5.164 1.00 95.88 97 ASP A C 1
ATOM 761 O O . ASP A 1 97 ? 9.804 3.845 -5.401 1.00 95.88 97 ASP A O 1
ATOM 765 N N . LYS A 1 98 ? 10.620 5.827 -6.116 1.00 92.94 98 LYS A N 1
ATOM 766 C CA . LYS A 1 98 ? 10.648 5.533 -7.550 1.00 92.94 98 LYS A CA 1
ATOM 767 C C . LYS A 1 98 ? 11.990 5.964 -8.116 1.00 92.94 98 LYS A C 1
ATOM 769 O O . LYS A 1 98 ? 12.620 6.887 -7.608 1.00 92.94 98 LYS A O 1
ATOM 774 N N . SER A 1 99 ? 12.365 5.392 -9.256 1.00 85.31 99 SER A N 1
ATOM 775 C CA . SER A 1 99 ? 13.587 5.762 -9.988 1.00 85.31 99 SER A CA 1
ATOM 776 C C . SER A 1 99 ? 13.694 7.258 -10.325 1.00 85.31 99 SER A C 1
ATOM 778 O O . SER A 1 99 ? 14.795 7.778 -10.477 1.00 85.31 99 SER A O 1
ATOM 780 N N . ILE A 1 100 ? 12.558 7.954 -10.421 1.00 87.75 100 ILE A N 1
ATOM 781 C CA . ILE A 1 100 ? 12.469 9.388 -10.731 1.00 87.75 100 ILE A CA 1
ATOM 782 C C . ILE A 1 100 ? 12.325 10.289 -9.492 1.00 87.75 100 ILE A C 1
ATOM 784 O O . ILE A 1 100 ? 12.264 11.508 -9.638 1.00 87.75 100 ILE A O 1
ATOM 788 N N . GLY A 1 101 ? 12.246 9.712 -8.291 1.00 90.50 101 GLY A N 1
ATOM 789 C CA . GLY A 1 101 ? 12.108 10.440 -7.032 1.00 90.50 101 GLY A CA 1
ATOM 790 C C . GLY A 1 101 ? 11.177 9.756 -6.031 1.00 90.50 101 GLY A C 1
ATOM 791 O O . GLY A 1 101 ? 10.312 8.957 -6.395 1.00 90.50 101 GLY A O 1
ATOM 792 N N . SER A 1 102 ? 11.355 10.106 -4.761 1.00 94.62 102 SER A N 1
ATOM 793 C CA . SER A 1 102 ? 10.548 9.615 -3.644 1.00 94.62 102 SER A CA 1
ATOM 794 C C . SER A 1 102 ? 9.444 10.615 -3.282 1.00 94.62 102 SER A C 1
ATOM 796 O O . SER A 1 102 ? 9.581 11.824 -3.489 1.00 94.62 102 SER A O 1
ATOM 798 N N . GLY A 1 103 ? 8.347 10.117 -2.723 1.00 95.81 103 GLY A N 1
ATOM 799 C CA . GLY A 1 103 ? 7.198 10.913 -2.313 1.00 95.81 103 GLY A CA 1
ATOM 800 C C . GLY A 1 103 ? 6.514 10.355 -1.074 1.00 95.81 103 GLY A C 1
ATOM 801 O O . GLY A 1 103 ? 6.942 9.368 -0.478 1.00 95.81 103 GLY A O 1
ATOM 802 N N . GLY A 1 104 ? 5.429 11.006 -0.675 1.00 96.12 104 GLY A N 1
ATOM 803 C CA . GLY A 1 104 ? 4.606 10.548 0.429 1.00 96.12 104 GLY A CA 1
ATOM 804 C C . GLY A 1 104 ? 3.292 11.302 0.505 1.00 96.12 104 GLY A C 1
ATOM 805 O O . GLY A 1 104 ? 3.146 12.389 -0.058 1.00 96.12 104 GLY A O 1
ATOM 806 N N . ALA A 1 105 ? 2.334 10.705 1.197 1.00 96.94 105 ALA A N 1
ATOM 807 C CA . ALA A 1 105 ? 1.028 11.287 1.434 1.00 96.94 105 ALA A CA 1
ATOM 808 C C . ALA A 1 105 ? 0.551 10.934 2.839 1.00 96.94 105 ALA A C 1
ATOM 810 O O . ALA A 1 105 ? 0.793 9.836 3.335 1.00 96.94 105 ALA A O 1
ATOM 811 N N . VAL A 1 106 ? -0.162 11.867 3.459 1.00 97.62 106 VAL A N 1
ATOM 812 C CA . VAL A 1 106 ? -1.002 11.600 4.627 1.00 97.62 106 VAL A CA 1
ATOM 813 C C . VAL A 1 106 ? -2.451 11.691 4.185 1.00 97.62 106 VAL A C 1
ATOM 815 O O . VAL A 1 106 ? -2.797 12.534 3.355 1.00 97.62 106 VAL A O 1
ATOM 818 N N . TYR A 1 107 ? -3.296 10.824 4.721 1.00 97.00 107 TYR A N 1
ATOM 819 C CA . TYR A 1 107 ? -4.704 10.773 4.366 1.00 97.00 107 TYR A CA 1
ATOM 820 C C . TYR A 1 107 ? -5.575 10.493 5.589 1.00 97.00 107 TYR A C 1
ATOM 822 O O . TYR A 1 107 ? -5.108 10.063 6.645 1.00 97.00 107 TYR A O 1
ATOM 830 N N . LEU A 1 108 ? -6.868 10.756 5.427 1.00 96.56 108 LEU A N 1
ATOM 831 C CA . LEU A 1 108 ? -7.900 10.402 6.386 1.00 96.56 108 LEU A CA 1
ATOM 832 C C . LEU A 1 108 ? -8.936 9.554 5.664 1.00 96.56 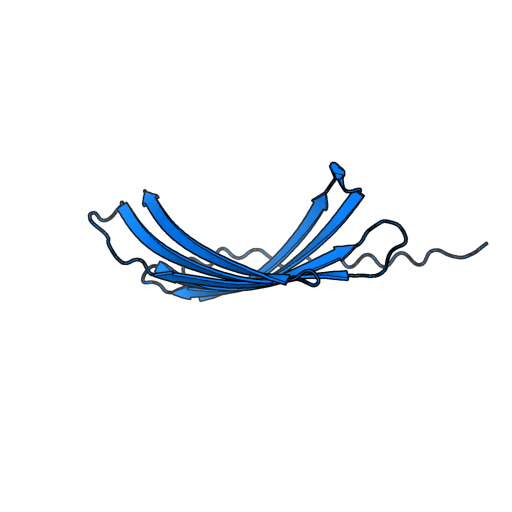108 LEU A C 1
ATOM 834 O O . LEU A 1 108 ? -9.543 10.017 4.701 1.00 96.56 108 LEU A O 1
ATOM 838 N N . ASP A 1 109 ? -9.130 8.335 6.139 1.00 93.56 109 ASP A N 1
ATOM 839 C CA . ASP A 1 109 ? -10.085 7.398 5.573 1.00 93.56 109 ASP A CA 1
ATOM 840 C C . ASP A 1 109 ? -11.281 7.221 6.521 1.00 93.56 109 ASP A C 1
ATOM 842 O O . ASP A 1 109 ? -11.138 7.187 7.747 1.00 93.56 109 ASP A O 1
ATOM 846 N N . VAL A 1 110 ? -12.482 7.171 5.948 1.00 93.94 110 VAL A N 1
ATOM 847 C CA . VAL A 1 110 ? -13.757 7.112 6.668 1.00 93.94 110 VAL A CA 1
ATOM 848 C C . VAL A 1 110 ? -14.537 5.912 6.154 1.00 93.94 110 VAL A C 1
ATOM 850 O O . VAL A 1 110 ? -15.124 5.940 5.076 1.00 93.94 110 VAL A O 1
ATOM 853 N N . ASN A 1 111 ? -14.567 4.861 6.964 1.00 89.06 111 ASN A N 1
ATOM 854 C CA . ASN A 1 111 ? -15.171 3.582 6.629 1.00 89.06 111 ASN A CA 1
ATOM 855 C C . ASN A 1 111 ? -16.523 3.419 7.322 1.00 89.06 111 ASN A C 1
ATOM 857 O O . ASN A 1 111 ? -16.626 3.605 8.538 1.00 89.06 111 ASN A O 1
ATOM 861 N N . TYR A 1 112 ? -17.540 3.011 6.561 1.00 90.69 112 TYR A N 1
ATOM 862 C CA . TYR A 1 112 ? -18.862 2.646 7.070 1.00 90.69 112 TYR A CA 1
ATOM 863 C C . TYR A 1 112 ? -19.188 1.194 6.697 1.00 90.69 112 TYR A C 1
ATOM 865 O O . TYR A 1 112 ? -19.119 0.845 5.518 1.00 90.69 112 TYR A O 1
ATOM 873 N N . LYS A 1 113 ? -19.515 0.359 7.691 1.00 81.88 113 LYS A N 1
ATOM 874 C CA . LYS A 1 113 ? -19.893 -1.056 7.520 1.00 81.88 113 LYS A CA 1
ATOM 875 C C . LYS A 1 113 ? -21.401 -1.285 7.607 1.00 81.88 113 LYS A C 1
ATOM 877 O O . LYS A 1 113 ? -22.048 -0.723 8.522 1.00 81.88 113 LYS A O 1
#

Sequence (113 aa):
MKSLNTLVILTSVISTSVFAGAYVENREAYNLASDQMEFMLRVGYNSDMGAGIMLTNTYTLQRDDELKHGYNEIEGWYPLFKPTDKLTIQPGGLINDKSIGSGGAVYLDVNYK

Foldseek 3Di:
DDDPPDDDPDPDDDDDPDCFAKDWDWDWDQDPVQQKIKIKIKIKGAHPQGKIKMWIWMWMDHVVDDIHTAKIKIKIKDQPDDPDPFKTKIKMKMWMAGPVGIDMDIDIDIGGD

Radius of gyration: 17.98 Å; chains: 1; bounding box: 36×31×54 Å

InterPro domains:
  IPR009331 Oligogalacturonate-specific porin [PF06178] (14-113)
  IPR009331 Oligogalacturonate-specific porin [PTHR38105] (1-113)
  IPR053713 Bacterial Outer Membrane Channel Superfamily [G3DSA:2.40.160.40] (24-113)